Protein AF-A0A419HCV3-F1 (afdb_monomer_lite)

Structure (mmCIF, N/CA/C/O backbone):
data_AF-A0A419HCV3-F1
#
_entry.id   AF-A0A419HCV3-F1
#
loop_
_atom_site.group_PDB
_atom_site.id
_atom_site.type_symbol
_atom_site.label_atom_id
_atom_site.label_alt_id
_atom_site.label_comp_id
_atom_site.label_asym_id
_atom_site.label_entity_id
_atom_site.label_seq_id
_atom_site.pdbx_PDB_ins_code
_atom_site.Cartn_x
_atom_site.Cartn_y
_atom_site.Cartn_z
_atom_site.occupancy
_atom_site.B_iso_or_equiv
_atom_site.auth_seq_id
_atom_site.auth_comp_id
_atom_site.auth_asym_id
_atom_site.auth_atom_id
_atom_site.pdbx_PDB_model_num
ATOM 1 N N . MET A 1 1 ? 19.510 57.823 71.653 1.00 35.81 1 MET A N 1
ATOM 2 C CA . MET A 1 1 ? 20.893 57.474 72.042 1.00 35.81 1 MET A CA 1
ATOM 3 C C . MET A 1 1 ? 21.197 56.069 71.536 1.00 35.81 1 MET A C 1
ATOM 5 O O . MET A 1 1 ? 20.431 55.175 71.851 1.00 35.81 1 MET A O 1
ATOM 9 N N . ARG A 1 2 ? 22.316 55.921 70.810 1.00 38.97 2 ARG A N 1
ATOM 10 C CA . ARG A 1 2 ? 23.058 54.688 70.462 1.00 38.97 2 ARG A CA 1
ATOM 11 C C . ARG A 1 2 ? 22.471 53.710 69.425 1.00 38.97 2 ARG A C 1
ATOM 13 O O . ARG A 1 2 ? 21.286 53.424 69.374 1.00 38.97 2 ARG A O 1
ATOM 20 N N . ALA A 1 3 ? 23.400 53.276 68.576 1.00 40.25 3 ALA A N 1
ATOM 21 C CA . ALA A 1 3 ? 23.271 52.535 67.331 1.00 40.25 3 ALA A CA 1
ATOM 22 C C . ALA A 1 3 ? 23.136 51.022 67.537 1.00 40.25 3 ALA A C 1
ATOM 24 O O . ALA A 1 3 ? 23.468 50.534 68.610 1.00 40.25 3 ALA A O 1
ATOM 25 N N . MET A 1 4 ? 22.817 50.288 66.464 1.00 41.31 4 MET A N 1
ATOM 26 C CA . MET A 1 4 ? 23.584 49.094 66.080 1.00 41.31 4 MET A CA 1
ATOM 27 C C . MET A 1 4 ? 23.279 48.692 64.633 1.00 41.31 4 MET A C 1
ATOM 29 O O . MET A 1 4 ? 22.152 48.373 64.264 1.00 41.31 4 MET A O 1
ATOM 33 N N . ALA A 1 5 ? 24.326 48.751 63.813 1.00 50.59 5 ALA A N 1
ATOM 34 C CA . ALA A 1 5 ? 24.357 48.325 62.428 1.00 50.59 5 ALA A CA 1
ATOM 35 C C . ALA A 1 5 ? 24.446 46.795 62.353 1.00 50.59 5 ALA A C 1
ATOM 37 O O . ALA A 1 5 ? 25.389 46.207 62.880 1.00 50.59 5 ALA A O 1
ATOM 38 N N . PHE A 1 6 ? 23.514 46.154 61.649 1.00 46.09 6 PHE A N 1
ATOM 39 C CA . PHE A 1 6 ? 23.658 44.757 61.247 1.00 46.09 6 PHE A CA 1
ATOM 40 C C . PHE A 1 6 ? 24.166 44.698 59.807 1.00 46.09 6 PHE A C 1
ATOM 42 O O . PHE A 1 6 ? 23.408 44.764 58.842 1.00 46.09 6 PHE A O 1
ATOM 49 N N . ARG A 1 7 ? 25.492 44.571 59.682 1.00 58.09 7 ARG A N 1
ATOM 50 C CA . ARG A 1 7 ? 26.164 44.074 58.477 1.00 58.09 7 ARG A CA 1
ATOM 51 C C . ARG A 1 7 ? 25.646 42.661 58.200 1.00 58.09 7 ARG A C 1
ATOM 53 O O . ARG A 1 7 ? 25.888 41.760 58.999 1.00 58.09 7 ARG A O 1
ATOM 60 N N . ARG A 1 8 ? 24.957 42.455 57.077 1.00 56.09 8 ARG A N 1
ATOM 61 C CA . ARG A 1 8 ? 24.639 41.116 56.566 1.00 56.09 8 ARG A CA 1
ATOM 62 C C . ARG A 1 8 ? 25.486 40.828 55.333 1.00 56.09 8 ARG A C 1
ATOM 64 O O . ARG A 1 8 ? 25.544 41.618 54.398 1.00 56.09 8 ARG A O 1
ATOM 71 N N . CYS A 1 9 ? 26.196 39.712 55.433 1.00 41.19 9 C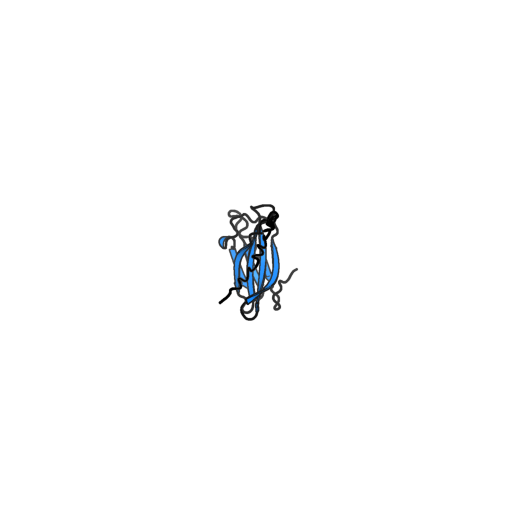YS A N 1
ATOM 72 C CA . CYS A 1 9 ? 27.140 39.159 54.479 1.00 41.19 9 CYS A CA 1
ATOM 73 C C . CYS A 1 9 ? 26.416 38.811 53.170 1.00 41.19 9 CYS A C 1
ATOM 75 O O . CYS A 1 9 ? 25.467 38.029 53.187 1.00 41.19 9 CYS A O 1
ATOM 77 N N . VAL A 1 10 ? 26.845 39.393 52.051 1.00 56.34 10 VAL A N 1
ATOM 78 C CA . VAL A 1 10 ? 26.394 38.992 50.713 1.00 56.34 10 VAL A CA 1
ATOM 79 C C . VAL A 1 10 ? 27.264 37.811 50.290 1.00 56.34 10 VAL A C 1
ATOM 81 O O . VAL A 1 10 ? 28.442 37.987 49.992 1.00 56.34 10 VAL A O 1
ATOM 84 N N . ILE A 1 11 ? 26.704 36.601 50.307 1.00 53.75 11 ILE A N 1
ATOM 85 C CA . ILE A 1 11 ? 27.351 35.412 49.741 1.00 53.75 11 ILE A CA 1
ATOM 86 C C . ILE A 1 11 ? 27.020 35.398 48.247 1.00 53.75 11 ILE A C 1
ATOM 88 O O . ILE A 1 11 ? 25.882 35.149 47.858 1.00 53.75 11 ILE A O 1
ATOM 92 N N . VAL A 1 12 ? 28.012 35.707 47.412 1.00 54.03 12 VAL A N 1
ATOM 93 C CA . VAL A 1 12 ? 27.919 35.584 45.952 1.00 54.03 12 VAL A CA 1
ATOM 94 C C . VAL A 1 12 ? 28.131 34.113 45.593 1.00 54.03 12 VAL A C 1
ATOM 96 O O . VAL A 1 12 ? 29.244 33.601 45.679 1.00 54.03 12 VAL A O 1
ATOM 99 N N . VAL A 1 13 ? 27.054 33.416 45.229 1.00 59.72 13 VAL A N 1
ATOM 100 C CA . VAL A 1 13 ? 27.107 32.040 44.713 1.00 59.72 13 VAL A CA 1
ATOM 101 C C . VAL A 1 13 ? 27.409 32.110 43.214 1.00 59.72 13 VAL A C 1
ATOM 103 O O . VAL A 1 13 ? 26.520 32.355 42.401 1.00 59.72 13 VAL A O 1
ATOM 106 N N . SER A 1 14 ? 28.678 31.931 42.840 1.00 49.25 14 SER A N 1
ATOM 107 C CA . SER A 1 14 ? 29.089 31.788 41.438 1.00 49.25 14 SER A CA 1
ATOM 108 C C . SER A 1 14 ? 28.533 30.485 40.870 1.00 49.25 14 SER A C 1
ATOM 110 O O . SER A 1 14 ? 29.013 29.398 41.183 1.00 49.25 14 SER A O 1
ATOM 112 N N . SER A 1 15 ? 27.504 30.601 40.036 1.00 59.25 15 SER A N 1
ATOM 113 C CA . SER A 1 15 ? 26.933 29.476 39.300 1.00 59.25 15 SER A CA 1
ATOM 114 C C . SER A 1 15 ? 27.834 29.171 38.104 1.00 59.25 15 SER A C 1
ATOM 116 O O . SER A 1 15 ? 27.868 29.930 37.137 1.00 59.25 15 SER A O 1
ATOM 118 N N . VAL A 1 16 ? 28.599 28.083 38.180 1.00 60.91 16 VAL A N 1
ATOM 119 C CA . VAL A 1 16 ? 29.332 27.547 37.029 1.00 60.91 16 VAL A CA 1
ATOM 120 C C . VAL A 1 16 ? 28.300 26.949 36.073 1.00 60.91 16 VAL A C 1
ATOM 122 O O . VAL A 1 16 ? 27.716 25.904 36.353 1.00 60.91 16 VAL A O 1
ATOM 125 N N . LEU A 1 17 ? 28.041 27.635 34.961 1.00 55.94 17 LEU A N 1
ATOM 126 C CA . LEU A 1 17 ? 27.243 27.114 33.853 1.00 55.94 17 LEU A CA 1
ATOM 127 C C . LEU A 1 17 ? 28.058 26.021 33.149 1.00 55.94 17 LEU A C 1
ATOM 129 O O . LEU A 1 17 ? 28.955 26.310 32.360 1.00 55.94 17 LEU A O 1
ATOM 133 N N . LEU A 1 18 ? 27.770 24.758 33.465 1.00 49.84 18 LEU A N 1
ATOM 134 C CA . LEU A 1 18 ? 28.266 23.617 32.702 1.00 49.84 18 LEU A CA 1
ATOM 135 C C . LEU A 1 18 ? 27.455 23.528 31.400 1.00 49.84 18 LEU A C 1
ATOM 137 O O . LEU A 1 18 ? 26.334 23.023 31.382 1.00 49.84 18 LEU A O 1
ATOM 141 N N . SER A 1 19 ? 28.008 24.049 30.308 1.00 54.75 19 SER A N 1
ATOM 142 C CA . SER A 1 19 ? 27.445 23.876 28.969 1.00 54.75 19 SER A CA 1
ATOM 143 C C . SER A 1 19 ? 27.600 22.414 28.538 1.00 54.75 19 SER A C 1
ATOM 145 O O . SER A 1 19 ? 28.669 22.013 28.079 1.00 54.75 19 SER A O 1
ATOM 147 N N . LEU A 1 20 ? 26.550 21.599 28.681 1.00 61.09 20 LEU A N 1
ATOM 148 C CA . LEU A 1 20 ? 26.478 20.308 27.994 1.00 61.09 20 LEU A CA 1
ATOM 149 C C . LEU A 1 20 ? 26.271 20.577 26.500 1.00 61.09 20 LEU A C 1
ATOM 151 O O . LEU A 1 20 ? 25.165 20.880 26.056 1.00 61.09 20 LEU A O 1
ATOM 155 N N . ALA A 1 21 ? 27.343 20.467 25.719 1.00 58.72 21 ALA A N 1
ATOM 156 C CA . ALA A 1 21 ? 27.239 20.355 24.274 1.00 58.72 21 ALA A CA 1
ATOM 157 C C . ALA A 1 21 ? 26.594 19.000 23.949 1.00 58.72 21 ALA A C 1
ATOM 159 O O . ALA A 1 21 ? 27.229 17.952 24.059 1.00 58.72 21 ALA A O 1
ATOM 160 N N . ALA A 1 22 ? 25.311 19.018 23.588 1.00 60.06 22 ALA A N 1
ATOM 161 C CA . ALA A 1 22 ? 24.653 17.866 22.996 1.00 60.06 22 ALA A CA 1
ATOM 162 C C . ALA A 1 22 ? 25.324 17.582 21.645 1.00 60.06 22 ALA A C 1
ATOM 164 O O . ALA A 1 22 ? 25.137 18.311 20.673 1.00 60.06 22 ALA A O 1
ATOM 165 N N . ILE A 1 23 ? 26.144 16.536 21.602 1.00 60.66 23 ILE A N 1
ATOM 166 C CA . ILE A 1 23 ? 26.638 15.937 20.363 1.00 60.66 23 ILE A CA 1
ATOM 167 C C . ILE A 1 23 ? 25.427 15.324 19.659 1.00 60.66 23 ILE A C 1
ATOM 169 O O . ILE A 1 23 ? 25.023 14.201 19.952 1.00 60.66 23 ILE A O 1
ATOM 173 N N . ALA A 1 24 ? 24.805 16.097 18.769 1.00 59.41 24 ALA A N 1
ATOM 174 C CA . ALA A 1 24 ? 23.853 15.570 17.808 1.00 59.41 24 ALA A CA 1
ATOM 175 C C . ALA A 1 24 ? 24.624 14.605 16.899 1.00 59.41 24 ALA A C 1
ATOM 177 O O . ALA A 1 24 ? 25.422 15.026 16.061 1.00 59.41 24 ALA A O 1
ATOM 178 N N . GLY A 1 25 ? 24.447 13.301 17.125 1.00 53.22 25 GLY A N 1
ATOM 179 C CA . GLY A 1 25 ? 24.896 12.283 16.182 1.00 53.22 25 GLY A CA 1
ATOM 180 C C . GLY A 1 25 ? 24.253 12.518 14.810 1.00 53.22 25 GLY A C 1
ATOM 181 O O . GLY A 1 25 ? 23.222 13.194 14.736 1.00 53.22 25 GLY A O 1
ATOM 182 N N . PRO A 1 26 ? 24.842 11.996 13.720 1.00 54.34 26 PRO A N 1
ATOM 183 C CA . PRO A 1 26 ? 24.254 12.124 12.394 1.00 54.34 26 PRO A CA 1
ATOM 184 C C . PRO A 1 26 ? 22.813 11.613 12.444 1.00 54.34 26 PRO A C 1
ATOM 186 O O . PRO A 1 26 ? 22.569 10.447 12.757 1.00 54.34 26 PRO A O 1
ATOM 189 N N . ALA A 1 27 ? 21.859 12.510 12.196 1.00 57.09 27 ALA A N 1
ATOM 190 C CA . ALA A 1 27 ? 20.467 12.133 12.047 1.00 57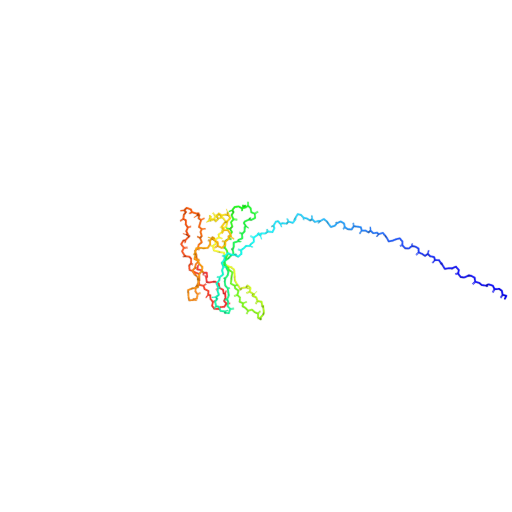.09 27 ALA A CA 1
ATOM 191 C C . ALA A 1 27 ? 20.397 11.177 10.854 1.00 57.09 27 ALA A C 1
ATOM 193 O O . ALA A 1 27 ? 20.766 11.553 9.740 1.00 57.09 27 ALA A O 1
ATOM 194 N N . ALA A 1 28 ? 19.984 9.933 11.094 1.00 56.34 28 ALA A N 1
ATOM 195 C CA . ALA A 1 28 ? 19.637 9.031 10.009 1.00 56.34 28 ALA A CA 1
ATOM 196 C C . ALA A 1 28 ? 18.618 9.755 9.118 1.00 56.34 28 ALA A C 1
ATOM 198 O O . ALA A 1 28 ? 17.640 10.305 9.633 1.00 56.34 28 ALA A O 1
ATOM 199 N N . ALA A 1 29 ? 18.881 9.820 7.811 1.00 60.53 29 ALA A N 1
ATOM 200 C CA . ALA A 1 29 ? 17.948 10.416 6.865 1.00 60.53 29 ALA A CA 1
ATOM 201 C C . ALA A 1 29 ? 16.582 9.737 7.044 1.00 60.53 29 ALA A C 1
ATOM 203 O O . ALA A 1 29 ? 16.486 8.509 7.022 1.00 60.53 29 ALA A O 1
ATOM 204 N N . ALA A 1 30 ? 15.542 10.529 7.308 1.00 62.97 30 ALA A N 1
ATOM 205 C CA . ALA A 1 30 ? 14.203 9.994 7.493 1.00 62.97 30 ALA A CA 1
ATOM 206 C C . ALA A 1 30 ? 13.715 9.405 6.163 1.00 62.97 30 ALA A C 1
ATOM 208 O O . ALA A 1 30 ? 13.780 10.077 5.135 1.00 62.97 30 ALA A O 1
ATOM 209 N N . VAL A 1 31 ? 13.220 8.166 6.189 1.00 74.88 31 VAL A N 1
ATOM 210 C CA . VAL A 1 31 ? 12.553 7.554 5.033 1.00 74.88 31 VAL A CA 1
ATOM 211 C C . VAL A 1 31 ? 11.345 8.410 4.672 1.00 74.88 31 VAL A C 1
ATOM 213 O O . VAL A 1 31 ? 10.435 8.575 5.488 1.00 74.88 31 VAL A O 1
ATOM 216 N N . GLN A 1 32 ? 11.332 8.964 3.461 1.00 83.25 32 GLN A N 1
ATOM 217 C CA . GLN A 1 32 ? 10.183 9.711 2.972 1.00 83.25 32 GLN A CA 1
ATOM 218 C C . GLN A 1 32 ? 9.076 8.730 2.573 1.00 83.25 32 GLN A C 1
ATOM 220 O O . GLN A 1 32 ? 9.259 7.912 1.673 1.00 83.25 32 GLN A O 1
ATOM 225 N N . VAL A 1 33 ? 7.924 8.823 3.241 1.00 87.94 33 VAL A N 1
ATOM 226 C CA . VAL A 1 33 ? 6.724 8.033 2.936 1.00 87.94 33 VAL A CA 1
ATOM 227 C C . VAL A 1 33 ? 5.625 8.965 2.447 1.00 87.94 33 VAL A C 1
ATOM 229 O O . VAL A 1 33 ? 5.355 9.993 3.068 1.00 87.94 33 VAL A O 1
ATOM 232 N N . GLN A 1 34 ? 4.986 8.604 1.338 1.00 88.94 34 GLN A N 1
ATOM 233 C CA . GLN A 1 34 ? 3.898 9.365 0.743 1.00 88.94 34 GLN A CA 1
ATOM 234 C C . GLN A 1 34 ? 2.701 8.461 0.446 1.00 88.94 34 GLN A C 1
ATOM 236 O O . GLN A 1 34 ? 2.829 7.442 -0.228 1.00 88.94 34 GLN A O 1
ATOM 241 N N . GLN A 1 35 ? 1.518 8.872 0.904 1.00 92.81 35 GLN A N 1
ATOM 242 C C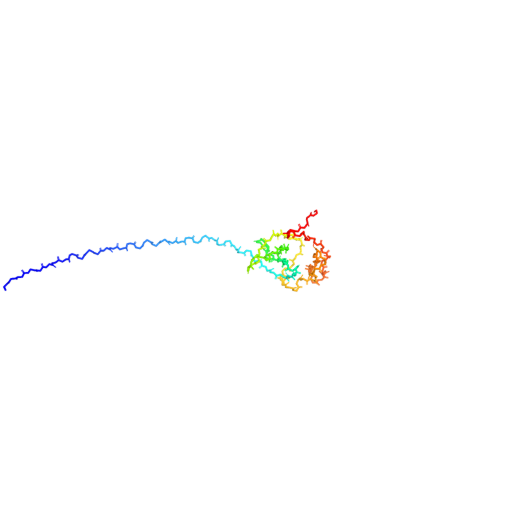A . GLN A 1 35 ? 0.255 8.264 0.493 1.00 92.81 35 GLN A CA 1
ATOM 243 C C . GLN A 1 35 ? -0.063 8.663 -0.955 1.00 92.81 35 GLN A C 1
ATOM 245 O O . GLN A 1 35 ? -0.080 9.851 -1.289 1.00 92.81 35 GLN A O 1
ATOM 250 N N . ILE A 1 36 ? -0.340 7.673 -1.804 1.00 92.06 36 ILE A N 1
ATOM 251 C CA . ILE A 1 36 ? -0.615 7.865 -3.237 1.00 92.06 36 ILE A CA 1
ATOM 252 C C . ILE A 1 36 ? -2.032 7.464 -3.644 1.00 92.06 36 ILE A C 1
ATOM 254 O O . ILE A 1 36 ? -2.523 7.919 -4.675 1.00 92.06 36 ILE A O 1
ATOM 258 N N . ALA A 1 37 ? -2.706 6.645 -2.839 1.00 94.06 37 ALA A N 1
ATOM 259 C CA . ALA A 1 37 ? -4.099 6.278 -3.054 1.00 94.06 37 ALA A CA 1
ATOM 260 C C . ALA A 1 37 ? -4.780 5.911 -1.734 1.00 94.06 37 ALA A C 1
ATOM 262 O O . ALA A 1 37 ? -4.117 5.589 -0.746 1.00 94.06 37 ALA A O 1
ATOM 263 N N . GLU A 1 38 ? -6.108 5.961 -1.725 1.00 96.31 38 GLU A N 1
ATOM 264 C CA . GLU A 1 38 ? -6.933 5.604 -0.577 1.00 96.31 38 GLU A CA 1
ATOM 265 C C . GLU A 1 38 ? -8.271 5.030 -1.037 1.00 96.31 38 GLU A C 1
ATOM 267 O O . GLU A 1 38 ? -8.798 5.419 -2.080 1.00 96.31 38 GLU A O 1
ATOM 272 N N . VAL A 1 39 ? -8.811 4.099 -0.254 1.00 96.38 39 VAL A N 1
ATOM 273 C CA . VAL A 1 39 ? -10.138 3.530 -0.458 1.00 96.38 39 VAL A CA 1
ATOM 274 C C . VAL A 1 39 ? -10.817 3.243 0.881 1.00 96.38 39 VAL A C 1
ATOM 276 O O . VAL A 1 39 ? -10.212 2.700 1.811 1.00 96.38 39 VAL A O 1
ATOM 279 N N . ASP A 1 40 ? -12.100 3.581 0.973 1.00 94.38 40 ASP A N 1
ATOM 280 C CA . ASP A 1 40 ? -12.923 3.331 2.153 1.00 94.38 40 ASP A CA 1
ATOM 281 C C . ASP A 1 40 ? -13.635 1.974 2.086 1.00 94.38 40 ASP A C 1
ATOM 283 O O . ASP A 1 40 ? -14.313 1.625 1.115 1.00 94.38 40 ASP A O 1
ATOM 287 N N . PHE A 1 41 ? -13.554 1.224 3.185 1.00 91.56 41 PHE A N 1
ATOM 288 C CA . PHE A 1 41 ? -14.303 -0.014 3.409 1.00 91.56 41 PHE A CA 1
ATOM 289 C C . PHE A 1 41 ? -15.480 0.167 4.381 1.00 91.56 41 PHE A C 1
ATOM 291 O O . PHE A 1 41 ? -16.224 -0.785 4.619 1.00 91.56 41 PHE A O 1
ATOM 298 N N . GLY A 1 42 ? -15.702 1.384 4.891 1.00 89.00 42 GLY A N 1
ATOM 299 C CA . GLY A 1 42 ? -16.726 1.717 5.884 1.00 89.00 42 GLY A CA 1
ATOM 300 C C . GLY A 1 42 ? -16.105 1.876 7.276 1.00 89.00 42 GLY A C 1
ATOM 301 O O . GLY A 1 42 ? -15.665 2.975 7.608 1.00 89.00 42 GLY A O 1
ATOM 302 N N . PRO A 1 43 ? -16.044 0.815 8.109 1.00 89.19 43 PRO A N 1
ATOM 303 C CA . PRO A 1 43 ? -15.351 0.865 9.401 1.00 89.19 43 PRO A CA 1
ATOM 304 C C . PRO A 1 43 ? -13.819 0.804 9.273 1.00 89.19 43 PRO A C 1
ATOM 306 O O . PRO A 1 43 ? -13.106 1.085 10.241 1.00 89.19 43 PRO A O 1
ATOM 309 N N . SER A 1 44 ? -13.334 0.438 8.087 1.00 92.94 44 SER A N 1
ATOM 310 C CA . SER A 1 44 ? -11.921 0.328 7.751 1.00 92.94 44 SER A CA 1
ATOM 311 C C . SER A 1 44 ? -11.596 1.195 6.543 1.00 92.94 44 SER A C 1
ATOM 313 O O . SER A 1 44 ? -12.478 1.527 5.749 1.00 92.94 44 SER A O 1
ATOM 315 N N . LYS A 1 45 ? -10.323 1.531 6.397 1.00 95.31 45 LYS A N 1
ATOM 316 C CA . LYS A 1 45 ? -9.771 2.319 5.300 1.00 95.31 45 LYS A CA 1
ATOM 317 C C . LYS A 1 45 ? -8.462 1.693 4.866 1.00 95.31 45 LYS A C 1
ATOM 319 O O . LYS A 1 45 ? -7.750 1.164 5.713 1.00 95.31 45 LYS A O 1
ATOM 324 N N . ILE A 1 46 ? -8.144 1.738 3.581 1.00 96.94 46 ILE A N 1
ATOM 325 C CA . ILE A 1 46 ? -6.873 1.218 3.081 1.00 96.94 46 ILE A CA 1
ATOM 326 C C . ILE A 1 46 ? -6.178 2.285 2.256 1.00 96.94 46 ILE A C 1
ATOM 328 O O . ILE A 1 46 ? -6.802 2.912 1.402 1.00 96.94 46 ILE A O 1
ATOM 332 N N . THR A 1 47 ? -4.892 2.486 2.515 1.00 96.81 47 THR A N 1
ATOM 333 C CA . THR A 1 47 ? -4.038 3.401 1.759 1.00 96.81 47 THR A CA 1
ATOM 334 C C . THR A 1 47 ? -3.004 2.618 0.962 1.00 96.81 47 THR A C 1
ATOM 336 O O . THR A 1 47 ? -2.598 1.520 1.349 1.00 96.81 47 THR A O 1
ATOM 339 N N . ALA A 1 48 ? -2.584 3.190 -0.164 1.00 94.25 48 ALA A N 1
ATOM 340 C CA . ALA A 1 48 ? -1.346 2.816 -0.830 1.00 94.25 48 ALA A CA 1
ATOM 341 C C . ALA A 1 48 ? -0.280 3.865 -0.504 1.00 94.25 48 ALA A C 1
ATOM 343 O O . ALA A 1 48 ? -0.515 5.065 -0.680 1.00 94.25 48 ALA A O 1
ATOM 344 N N . GLU A 1 49 ? 0.883 3.413 -0.047 1.00 92.25 49 GLU A N 1
ATOM 345 C CA . GLU A 1 49 ? 1.994 4.260 0.380 1.00 92.25 49 GLU A CA 1
ATOM 346 C C . GLU A 1 49 ? 3.269 3.900 -0.372 1.00 92.25 49 GLU A C 1
ATOM 348 O O . GLU A 1 49 ? 3.690 2.742 -0.387 1.00 92.25 49 GLU A O 1
ATOM 353 N N . ALA A 1 50 ? 3.912 4.905 -0.956 1.00 88.69 50 ALA A N 1
ATOM 354 C CA . ALA A 1 50 ? 5.240 4.775 -1.527 1.00 88.69 50 ALA A CA 1
ATOM 355 C C . ALA A 1 50 ? 6.278 5.262 -0.509 1.00 88.69 50 ALA A C 1
ATOM 357 O O . ALA A 1 50 ? 6.193 6.394 -0.030 1.00 88.69 50 ALA A O 1
ATOM 358 N N . ALA A 1 51 ? 7.249 4.415 -0.177 1.00 87.19 51 ALA A N 1
ATOM 359 C CA . ALA A 1 51 ? 8.361 4.752 0.707 1.00 87.19 51 ALA A CA 1
ATOM 360 C C . ALA A 1 51 ? 9.668 4.768 -0.087 1.00 87.19 51 ALA A C 1
ATOM 362 O O . ALA A 1 51 ? 10.023 3.754 -0.689 1.00 87.19 51 ALA A O 1
ATOM 363 N N . GLN A 1 52 ? 10.376 5.895 -0.083 1.00 84.38 52 GLN A N 1
ATOM 364 C CA . GLN A 1 52 ? 11.657 6.036 -0.775 1.00 84.38 52 GLN A CA 1
ATOM 365 C C . GLN A 1 52 ? 12.715 5.101 -0.168 1.00 84.38 52 GLN A C 1
ATOM 367 O O . GLN A 1 52 ? 12.785 4.954 1.054 1.00 84.38 52 GLN A O 1
ATOM 372 N N . SER A 1 53 ? 13.545 4.481 -1.010 1.00 80.31 53 SER A N 1
ATOM 373 C CA . SER A 1 53 ? 14.679 3.684 -0.532 1.00 80.31 53 SER A CA 1
ATOM 374 C C . SER A 1 53 ? 15.704 4.567 0.182 1.00 80.31 53 SER A C 1
ATOM 376 O O . SER A 1 53 ? 15.963 5.706 -0.203 1.00 80.31 53 SER A O 1
ATOM 378 N N . THR A 1 54 ? 16.333 4.022 1.224 1.00 82.75 54 THR A N 1
ATOM 379 C CA . THR A 1 54 ? 17.437 4.688 1.933 1.00 82.75 54 THR A CA 1
ATOM 380 C C . THR A 1 54 ? 18.782 4.564 1.218 1.00 82.75 54 THR A C 1
ATOM 382 O O . THR A 1 54 ? 19.748 5.190 1.651 1.00 82.75 54 THR A O 1
ATOM 385 N N . TYR A 1 55 ? 18.872 3.724 0.182 1.00 81.44 55 TYR A N 1
ATOM 386 C CA . TYR A 1 55 ? 20.129 3.389 -0.499 1.00 81.44 55 TYR A CA 1
ATOM 387 C C . TYR A 1 55 ? 20.137 3.767 -1.988 1.00 81.44 55 TYR A C 1
ATOM 389 O O . TYR A 1 55 ? 21.218 3.910 -2.554 1.00 81.44 55 TYR A O 1
ATOM 397 N N . ASP A 1 56 ? 18.963 3.949 -2.602 1.00 79.12 56 ASP A N 1
ATOM 398 C CA . ASP A 1 56 ? 18.782 4.400 -3.987 1.00 79.12 56 ASP A CA 1
ATOM 399 C C . ASP A 1 56 ? 17.661 5.450 -4.041 1.00 79.12 56 ASP A C 1
ATOM 401 O O . ASP A 1 56 ? 16.484 5.138 -3.876 1.00 79.12 56 ASP A O 1
ATOM 405 N N . ASP A 1 57 ? 18.013 6.713 -4.271 1.00 76.81 57 ASP A N 1
ATOM 406 C CA . ASP A 1 57 ? 17.056 7.824 -4.255 1.00 76.81 57 ASP A CA 1
ATOM 407 C C . ASP A 1 57 ? 16.033 7.775 -5.402 1.00 76.81 57 ASP A C 1
ATOM 409 O O . ASP A 1 57 ? 15.020 8.480 -5.347 1.00 76.81 57 ASP A O 1
ATOM 413 N N . THR A 1 58 ? 16.259 6.913 -6.398 1.00 75.69 58 THR A N 1
ATOM 414 C CA . THR A 1 58 ? 15.355 6.678 -7.527 1.00 75.69 58 THR A CA 1
ATOM 415 C C . THR A 1 58 ? 14.392 5.510 -7.315 1.00 75.69 58 THR A C 1
ATOM 417 O O . THR A 1 58 ? 13.453 5.354 -8.101 1.00 75.69 58 THR A O 1
ATOM 420 N N . ALA A 1 59 ? 14.578 4.729 -6.246 1.00 78.56 59 ALA A N 1
ATOM 421 C CA . ALA A 1 59 ? 13.771 3.560 -5.924 1.00 78.56 59 ALA A CA 1
ATOM 422 C C . ALA A 1 59 ? 12.777 3.823 -4.782 1.00 78.56 59 ALA A C 1
ATOM 424 O O . ALA A 1 59 ? 13.022 4.602 -3.858 1.00 78.56 59 ALA A O 1
ATOM 425 N N . ALA A 1 60 ? 11.652 3.104 -4.806 1.00 82.62 60 ALA A N 1
ATOM 426 C CA . ALA A 1 60 ? 10.682 3.093 -3.718 1.00 82.62 60 ALA A CA 1
ATOM 427 C C . ALA A 1 60 ? 10.092 1.695 -3.491 1.00 82.62 60 ALA A C 1
ATOM 429 O O . ALA A 1 60 ? 9.946 0.900 -4.418 1.00 82.62 60 ALA A O 1
ATOM 430 N N . SER A 1 61 ? 9.715 1.419 -2.245 1.00 86.62 61 SER A N 1
ATOM 431 C CA . SER A 1 61 ? 8.828 0.313 -1.882 1.00 86.62 61 SER A CA 1
ATOM 432 C C . SER A 1 61 ? 7.375 0.768 -1.932 1.00 86.62 61 SER A C 1
ATOM 434 O O . SER A 1 61 ? 7.067 1.889 -1.527 1.00 86.62 61 SER A O 1
ATOM 436 N N . LEU A 1 62 ? 6.475 -0.133 -2.322 1.00 88.44 62 LEU A N 1
ATOM 437 C CA . LEU A 1 62 ? 5.037 0.109 -2.266 1.00 88.44 62 LEU A CA 1
ATOM 438 C C . LEU A 1 62 ? 4.392 -0.740 -1.171 1.00 88.44 62 LEU A C 1
ATOM 440 O O . LEU A 1 62 ? 4.563 -1.963 -1.134 1.00 88.44 62 LEU A O 1
ATOM 444 N N . TYR A 1 63 ? 3.612 -0.088 -0.317 1.00 92.25 63 TYR A N 1
ATOM 445 C CA . TYR A 1 63 ? 2.869 -0.716 0.764 1.00 92.25 63 TYR A CA 1
ATOM 446 C C . TYR A 1 63 ? 1.371 -0.491 0.607 1.00 92.25 63 TYR A C 1
ATOM 448 O O . TYR A 1 63 ? 0.936 0.579 0.189 1.00 92.25 63 TYR A O 1
ATOM 456 N N . LEU A 1 64 ? 0.588 -1.489 1.006 1.00 95.06 64 LEU A N 1
ATOM 457 C CA . LEU A 1 64 ? -0.794 -1.298 1.420 1.00 95.06 64 LEU A CA 1
ATOM 458 C C . LEU A 1 64 ? -0.848 -1.250 2.935 1.00 95.06 64 LEU A C 1
ATOM 460 O O . LEU A 1 64 ? -0.210 -2.068 3.603 1.00 95.06 64 LEU A O 1
ATOM 464 N N . VAL A 1 65 ? -1.637 -0.324 3.464 1.00 97.31 65 VAL A N 1
ATOM 465 C CA . VAL A 1 65 ? -1.825 -0.176 4.904 1.00 97.31 65 VAL A CA 1
ATOM 466 C C . VAL A 1 65 ? -3.307 -0.149 5.205 1.00 97.31 65 VAL A C 1
ATOM 468 O O . VAL A 1 65 ? -4.038 0.692 4.679 1.00 97.31 65 VAL A O 1
ATOM 471 N N . SER A 1 66 ? -3.764 -1.091 6.022 1.00 97.69 66 SER A N 1
ATOM 472 C CA . SER A 1 66 ? -5.141 -1.123 6.486 1.00 97.69 66 SER A CA 1
ATOM 473 C C . SER A 1 66 ? -5.256 -0.386 7.811 1.00 97.69 66 SER A C 1
ATOM 475 O O . SER A 1 66 ? -4.428 -0.513 8.712 1.00 97.69 66 SER A O 1
ATOM 477 N N . TYR A 1 67 ? -6.327 0.380 7.937 1.00 97.06 67 TYR A N 1
ATOM 478 C CA . TYR A 1 67 ? -6.679 1.108 9.138 1.00 97.06 67 TYR A CA 1
ATOM 479 C C . TYR A 1 67 ? -8.082 0.735 9.568 1.00 97.06 67 TYR A C 1
ATOM 481 O O . TYR A 1 67 ? -8.974 0.550 8.737 1.00 97.06 67 TYR A O 1
ATOM 489 N N 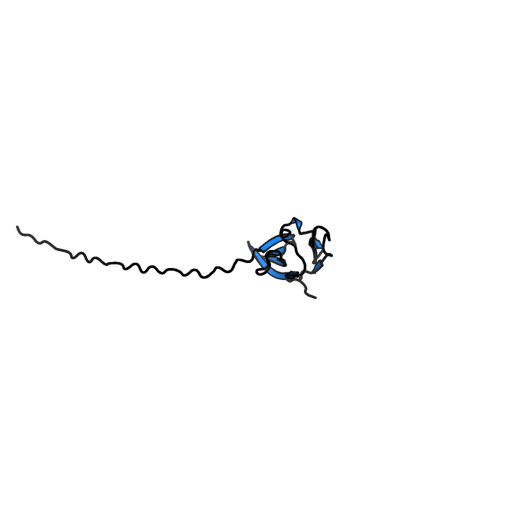. ARG A 1 68 ? -8.305 0.725 10.877 1.00 95.19 68 ARG A N 1
ATOM 490 C CA . ARG A 1 68 ? -9.633 0.635 11.475 1.00 95.19 68 ARG A CA 1
ATOM 491 C C . ARG A 1 68 ? -9.909 1.886 12.284 1.00 95.19 68 ARG A C 1
ATOM 493 O O . ARG A 1 68 ? -9.015 2.445 12.917 1.00 95.19 68 ARG A O 1
ATOM 500 N N . LYS A 1 69 ? -11.152 2.355 12.248 1.00 91.50 69 LYS A N 1
ATOM 501 C CA . L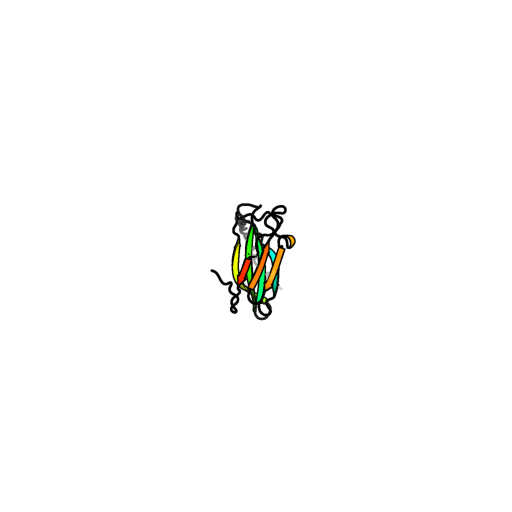YS A 1 69 ? -11.547 3.523 13.030 1.00 91.50 69 LYS A CA 1
ATOM 502 C C . LYS A 1 69 ? -11.693 3.125 14.499 1.00 91.50 69 LYS A C 1
ATOM 504 O O . LYS A 1 69 ? -12.597 2.362 14.837 1.00 91.50 69 LYS A O 1
ATOM 509 N N . ALA A 1 70 ? -10.841 3.664 15.365 1.00 90.69 70 ALA A N 1
ATOM 510 C CA . ALA A 1 70 ? -10.921 3.499 16.811 1.00 90.69 70 ALA A CA 1
ATOM 511 C C . ALA A 1 70 ? -11.284 4.841 17.451 1.00 90.69 70 ALA A C 1
ATOM 513 O O . ALA A 1 70 ? -10.509 5.794 17.418 1.00 90.69 70 ALA A O 1
ATOM 514 N N . ALA A 1 71 ? -12.491 4.928 18.016 1.00 87.00 71 ALA A N 1
ATOM 515 C CA . ALA A 1 71 ? -13.059 6.150 18.589 1.00 87.00 71 ALA A CA 1
ATOM 516 C C . ALA A 1 71 ? -12.971 7.379 17.656 1.00 87.00 71 ALA A C 1
ATOM 518 O O . ALA A 1 71 ? -13.910 7.640 16.902 1.00 87.00 71 ALA A O 1
ATOM 519 N N . GLN A 1 72 ? -11.881 8.149 17.727 1.00 88.38 72 GLN A N 1
ATOM 520 C CA . GLN A 1 72 ? -11.658 9.391 16.979 1.00 88.38 72 GLN A CA 1
ATOM 521 C C . GLN A 1 72 ? -10.398 9.371 16.098 1.00 88.38 72 GLN A C 1
ATOM 523 O O . GLN A 1 72 ? -10.140 10.356 15.410 1.00 88.38 72 GLN A O 1
ATOM 528 N N . HIS A 1 73 ? -9.636 8.275 16.069 1.00 92.31 73 HIS A N 1
ATOM 529 C CA . HIS A 1 73 ? -8.443 8.149 15.231 1.00 92.31 73 HIS A CA 1
ATOM 530 C C . HIS A 1 73 ? -8.463 6.862 14.399 1.00 92.31 73 HIS A C 1
ATOM 532 O O . HIS A 1 73 ? -9.263 5.951 14.622 1.00 92.31 73 HIS A O 1
ATOM 538 N N . TRP A 1 74 ? -7.608 6.822 13.382 1.00 94.19 74 TRP A N 1
ATOM 539 C CA . TRP A 1 74 ? -7.371 5.633 12.570 1.00 94.19 74 TRP A CA 1
ATOM 540 C C . TRP A 1 74 ? -6.199 4.858 13.167 1.00 94.19 74 TRP A C 1
ATOM 542 O O . TRP A 1 74 ? -5.131 5.431 13.364 1.00 94.19 74 TRP A O 1
ATOM 552 N N . GLU A 1 75 ? -6.400 3.577 13.459 1.00 95.94 75 GLU A N 1
ATOM 553 C CA . GLU A 1 75 ? -5.348 2.679 13.941 1.00 95.94 75 GLU A CA 1
ATOM 554 C C . GLU A 1 75 ? -4.928 1.742 12.817 1.00 95.94 75 GLU A C 1
ATOM 556 O O . GLU A 1 75 ? -5.777 1.051 12.247 1.00 95.94 75 GLU A O 1
ATOM 561 N N . GLU A 1 76 ? -3.632 1.711 12.504 1.00 96.69 76 GLU A N 1
ATOM 562 C CA . GLU A 1 76 ? -3.054 0.728 11.582 1.00 96.69 76 GLU A CA 1
ATOM 563 C C . GLU A 1 76 ? -3.329 -0.685 12.117 1.00 96.69 76 GLU A C 1
ATOM 565 O O . GLU A 1 76 ? -3.109 -0.955 13.297 1.00 96.69 76 GLU A O 1
ATOM 570 N N . GLN A 1 77 ? -3.869 -1.560 11.270 1.00 96.69 77 GLN A N 1
ATOM 571 C CA . GLN A 1 77 ? -4.146 -2.961 11.606 1.00 96.69 77 GLN A CA 1
ATOM 572 C C . GLN A 1 77 ? -3.120 -3.887 10.956 1.00 96.69 77 GLN A C 1
ATOM 574 O O . GLN A 1 77 ? -2.607 -4.799 11.601 1.00 96.69 77 GLN A O 1
ATOM 579 N N . ASP A 1 78 ? -2.813 -3.653 9.681 1.00 96.75 78 ASP A N 1
ATOM 580 C CA . ASP A 1 78 ? -1.842 -4.434 8.928 1.00 96.75 78 ASP A CA 1
ATOM 581 C C . ASP A 1 78 ? -1.130 -3.574 7.886 1.00 96.75 78 ASP A C 1
ATOM 583 O O . ASP A 1 78 ? -1.652 -2.575 7.385 1.00 96.75 78 ASP A O 1
ATOM 587 N N . ARG A 1 79 ? 0.066 -4.027 7.522 1.00 96.06 79 ARG A N 1
ATOM 588 C CA . ARG A 1 79 ? 0.910 -3.446 6.489 1.00 96.06 79 ARG A CA 1
ATOM 589 C C . ARG A 1 79 ? 1.451 -4.563 5.607 1.00 96.06 79 ARG A C 1
ATOM 591 O O . ARG A 1 79 ? 2.179 -5.454 6.056 1.00 96.06 79 ARG A O 1
ATOM 598 N N . LEU A 1 80 ? 1.117 -4.491 4.325 1.00 94.38 80 LEU A N 1
ATOM 599 C CA . LEU A 1 80 ? 1.552 -5.432 3.301 1.00 94.38 80 LEU A CA 1
ATOM 600 C C . LEU A 1 80 ? 2.489 -4.728 2.324 1.00 94.38 80 LEU A C 1
ATOM 602 O O . LEU A 1 80 ? 2.110 -3.746 1.695 1.00 94.38 80 LEU A O 1
ATOM 606 N N . ARG A 1 81 ? 3.705 -5.248 2.154 1.00 91.12 81 ARG A N 1
ATOM 607 C CA . ARG A 1 81 ? 4.599 -4.808 1.078 1.00 91.12 81 ARG A CA 1
ATOM 608 C C . ARG A 1 81 ? 4.153 -5.472 -0.225 1.00 91.12 81 ARG A C 1
ATOM 610 O O . ARG A 1 81 ? 4.258 -6.687 -0.345 1.00 91.12 81 ARG A O 1
ATOM 617 N N . LEU A 1 82 ? 3.660 -4.682 -1.177 1.00 85.69 82 LEU A N 1
ATOM 618 C CA . LEU A 1 82 ? 3.272 -5.169 -2.506 1.00 85.69 82 LEU A CA 1
ATOM 619 C C . LEU A 1 82 ? 4.467 -5.335 -3.438 1.00 85.69 82 LEU A C 1
ATOM 621 O O . LEU A 1 82 ? 4.469 -6.220 -4.287 1.00 85.69 82 LEU A O 1
ATOM 625 N N . ARG A 1 83 ? 5.455 -4.450 -3.304 1.00 79.12 83 ARG A N 1
ATOM 626 C CA . ARG A 1 83 ? 6.629 -4.397 -4.175 1.00 79.12 83 ARG A CA 1
ATOM 627 C C . ARG A 1 83 ? 7.856 -3.983 -3.374 1.00 79.12 83 ARG A C 1
ATOM 629 O O . ARG A 1 83 ? 7.747 -3.149 -2.469 1.00 79.12 83 ARG A O 1
ATOM 636 N N . SER A 1 84 ? 9.003 -4.579 -3.691 1.00 69.31 84 SER A N 1
ATOM 637 C CA . SER A 1 84 ? 10.273 -4.280 -3.037 1.00 69.31 84 SER A CA 1
ATOM 638 C C . SER A 1 84 ? 11.121 -3.283 -3.830 1.00 69.31 84 SER A C 1
ATOM 640 O O . SER A 1 84 ? 10.858 -2.995 -4.999 1.00 69.31 84 SER A O 1
ATOM 642 N N . GLU A 1 85 ? 12.133 -2.726 -3.168 1.00 65.75 85 GLU A N 1
ATOM 643 C CA . GLU A 1 85 ? 13.142 -1.884 -3.815 1.00 65.75 85 GLU A CA 1
ATOM 644 C C . GLU A 1 85 ? 13.875 -2.707 -4.884 1.00 65.75 85 GLU A C 1
ATOM 646 O O . GLU A 1 85 ? 14.372 -3.792 -4.594 1.00 65.75 85 GLU A O 1
ATOM 651 N N . GLY A 1 86 ? 13.922 -2.202 -6.121 1.00 59.31 86 GLY A N 1
ATOM 652 C CA . GLY A 1 86 ? 14.544 -2.887 -7.264 1.00 59.31 86 GLY A CA 1
ATOM 653 C C . GLY A 1 86 ? 13.560 -3.506 -8.262 1.00 59.31 86 GLY A C 1
ATOM 654 O O . GLY A 1 86 ? 13.934 -3.748 -9.408 1.00 59.31 86 GLY A O 1
ATOM 655 N N . ASP A 1 87 ? 12.284 -3.650 -7.903 1.00 59.22 87 ASP A N 1
ATOM 656 C CA . ASP A 1 87 ? 11.248 -4.183 -8.797 1.00 59.22 87 ASP A CA 1
ATOM 657 C C . ASP A 1 87 ? 10.690 -3.119 -9.773 1.00 59.22 87 ASP A C 1
ATOM 659 O O . ASP A 1 87 ? 9.555 -3.224 -10.204 1.00 59.22 87 ASP A O 1
ATOM 663 N N . TRP A 1 88 ? 11.463 -2.093 -10.153 1.00 58.03 88 TRP A N 1
ATOM 664 C CA . TRP A 1 88 ? 11.090 -0.992 -11.069 1.00 58.03 88 TRP A CA 1
ATOM 665 C C . TRP A 1 88 ? 9.877 -0.153 -10.616 1.00 58.03 88 TRP A C 1
ATOM 667 O O . TRP A 1 88 ? 8.742 -0.383 -11.024 1.00 58.03 88 TRP A O 1
ATOM 677 N N . PHE A 1 89 ? 10.138 0.881 -9.811 1.00 60.69 89 PHE A N 1
ATOM 678 C CA . PHE A 1 89 ? 9.221 1.998 -9.559 1.00 60.69 89 PHE A CA 1
ATOM 679 C C . PHE A 1 89 ? 10.028 3.295 -9.678 1.00 60.69 89 PHE A C 1
ATOM 681 O O . PHE A 1 89 ? 10.796 3.624 -8.778 1.00 60.69 89 PHE A O 1
ATOM 688 N N . TRP A 1 90 ? 9.926 3.979 -10.822 1.00 58.91 90 TRP A N 1
ATOM 689 C CA . TRP A 1 90 ? 10.727 5.174 -11.106 1.00 58.91 90 TRP A CA 1
ATOM 690 C C . TRP A 1 90 ? 10.151 6.403 -10.395 1.00 58.91 90 TRP A C 1
ATOM 692 O O . TRP A 1 90 ? 9.026 6.833 -10.652 1.00 58.91 90 TRP A O 1
ATOM 702 N N . TYR A 1 91 ? 10.941 7.014 -9.519 1.00 56.16 91 TYR A N 1
ATOM 703 C CA . TYR A 1 91 ? 10.685 8.355 -8.991 1.00 56.16 91 TYR A CA 1
ATOM 704 C C . TYR A 1 91 ? 10.749 9.417 -10.126 1.00 56.16 91 TYR A C 1
ATOM 706 O O . TYR A 1 91 ? 11.615 9.291 -10.995 1.00 56.16 91 TYR A O 1
ATOM 714 N N . PRO A 1 92 ? 9.877 10.458 -10.182 1.00 53.91 92 PRO A N 1
ATOM 715 C CA . PRO A 1 92 ? 8.928 10.933 -9.175 1.00 53.91 92 PRO A CA 1
ATOM 716 C C . PRO A 1 92 ? 7.482 10.499 -9.484 1.00 53.91 92 PRO A C 1
ATOM 718 O O . PRO A 1 92 ? 6.594 11.322 -9.702 1.00 53.91 92 PRO A O 1
ATOM 721 N N . LEU A 1 93 ? 7.224 9.190 -9.506 1.00 58.91 93 LEU A N 1
ATOM 722 C CA . LEU A 1 93 ? 5.869 8.628 -9.589 1.00 58.91 93 LEU A CA 1
ATOM 723 C C . LEU A 1 93 ? 5.284 8.263 -8.216 1.00 58.91 93 LEU A C 1
ATOM 725 O O . LEU A 1 93 ? 4.217 7.666 -8.138 1.00 58.91 93 LEU A O 1
ATOM 729 N N . THR A 1 94 ? 5.902 8.715 -7.120 1.00 65.69 94 THR A N 1
ATOM 730 C CA . THR A 1 94 ? 5.351 8.654 -5.750 1.00 65.69 94 THR A CA 1
ATOM 731 C C . THR A 1 94 ? 4.186 9.627 -5.531 1.00 65.69 94 THR A C 1
ATOM 733 O O . THR A 1 94 ? 3.851 9.952 -4.399 1.00 65.69 94 THR A O 1
ATOM 736 N N . SER A 1 95 ? 3.571 10.127 -6.602 1.00 72.62 95 SER A N 1
ATOM 737 C CA . SER A 1 95 ? 2.389 10.982 -6.548 1.00 72.62 95 SER A CA 1
ATOM 738 C C . SER A 1 95 ? 1.133 10.162 -6.857 1.00 72.62 95 SER A C 1
ATOM 740 O O . SER A 1 95 ? 1.237 9.072 -7.420 1.00 72.62 95 SER A O 1
ATOM 742 N N . PRO A 1 96 ? -0.072 10.689 -6.582 1.00 79.62 96 PRO A N 1
ATOM 743 C CA . PRO A 1 96 ? -1.313 10.020 -6.968 1.00 79.62 96 PRO A CA 1
ATOM 744 C C . PRO A 1 96 ? -1.413 9.659 -8.460 1.00 79.62 96 PRO A C 1
ATOM 746 O O . PRO A 1 96 ? -2.159 8.754 -8.813 1.00 79.62 96 PRO A O 1
ATOM 749 N N . GLN A 1 97 ? -0.640 10.317 -9.335 1.00 78.75 97 GLN A N 1
ATOM 750 C CA . GLN A 1 97 ? -0.579 10.002 -10.769 1.00 78.75 97 GLN A CA 1
ATOM 751 C C . GLN A 1 97 ? 0.099 8.655 -11.072 1.00 78.75 97 GLN A C 1
ATOM 753 O O . GLN A 1 97 ? -0.083 8.120 -12.161 1.00 78.75 97 GLN A O 1
ATOM 758 N N . GLY A 1 98 ? 0.867 8.101 -10.128 1.00 82.06 98 GLY A N 1
ATOM 759 C CA . GLY A 1 98 ? 1.436 6.754 -10.225 1.00 82.06 98 GLY A CA 1
ATOM 760 C C . GLY A 1 98 ? 0.413 5.640 -9.980 1.00 82.06 98 GLY A C 1
ATOM 761 O O . GLY A 1 98 ? 0.735 4.467 -10.153 1.00 82.06 98 GLY A O 1
ATOM 762 N N . THR A 1 99 ? -0.818 5.982 -9.596 1.00 88.75 99 THR A N 1
ATOM 763 C CA . THR A 1 99 ? -1.906 5.029 -9.369 1.00 88.75 99 THR A CA 1
ATOM 764 C C . THR A 1 99 ? -2.787 4.940 -10.614 1.00 88.75 99 THR A C 1
ATOM 766 O O . THR A 1 99 ? -3.452 5.909 -10.972 1.00 88.75 99 THR A O 1
ATOM 769 N N . CYS A 1 100 ? -2.838 3.773 -11.257 1.00 90.44 100 CYS A N 1
ATOM 770 C CA . CYS A 1 100 ? -3.721 3.537 -12.403 1.00 90.44 100 CYS A CA 1
ATOM 771 C C . CYS A 1 100 ? -5.111 3.075 -11.960 1.00 90.44 100 CYS A C 1
ATOM 773 O O . CYS A 1 100 ? -6.135 3.614 -12.380 1.00 90.44 100 CYS A O 1
ATOM 775 N N . HIS A 1 101 ? -5.134 2.078 -11.077 1.00 92.00 101 HIS A N 1
ATOM 776 C CA . HIS A 1 101 ? -6.344 1.502 -10.517 1.00 92.00 101 HIS A CA 1
ATOM 777 C C . HIS A 1 101 ? -6.152 1.361 -9.016 1.00 92.00 101 HIS A C 1
ATOM 779 O O . HIS A 1 101 ? -5.160 0.803 -8.558 1.00 92.00 101 HIS A O 1
ATOM 785 N N . PHE A 1 102 ? -7.094 1.880 -8.240 1.00 95.12 102 PHE A N 1
ATOM 786 C CA . PHE A 1 102 ? -7.138 1.639 -6.805 1.00 95.12 102 PHE A CA 1
ATOM 787 C C . PHE A 1 102 ? -8.576 1.760 -6.342 1.00 95.12 102 PHE A C 1
ATOM 789 O O . PHE A 1 102 ? -9.100 2.859 -6.170 1.00 95.12 102 PHE A O 1
ATOM 796 N N . HIS A 1 103 ? -9.254 0.625 -6.245 1.00 95.94 103 HIS A N 1
ATOM 797 C CA . HIS A 1 103 ? -10.661 0.606 -5.886 1.00 95.94 103 HIS A CA 1
ATOM 798 C C . HIS A 1 103 ? -11.035 -0.666 -5.143 1.00 95.94 103 HIS A C 1
ATOM 800 O O . HIS A 1 103 ? -10.353 -1.690 -5.197 1.00 95.94 103 HIS A O 1
ATOM 806 N N . ARG A 1 104 ? -12.153 -0.574 -4.433 1.00 96.25 104 ARG A N 1
ATOM 807 C CA . ARG A 1 104 ? -12.752 -1.684 -3.712 1.00 96.25 104 ARG A CA 1
ATOM 808 C C . ARG A 1 104 ? -13.576 -2.537 -4.669 1.00 96.25 104 ARG A C 1
ATOM 810 O O . ARG A 1 104 ? -14.393 -2.005 -5.414 1.00 96.25 104 ARG A O 1
ATOM 817 N N . ASP A 1 105 ? -13.428 -3.848 -4.544 1.00 95.88 105 ASP A N 1
ATOM 818 C CA . ASP A 1 105 ? -14.301 -4.847 -5.148 1.00 95.88 105 ASP A CA 1
ATOM 819 C C . ASP A 1 105 ? -14.683 -5.903 -4.098 1.00 95.88 105 ASP A C 1
ATOM 821 O O . ASP A 1 105 ? -13.909 -6.807 -3.777 1.00 95.88 105 ASP A O 1
ATOM 825 N N . GLY A 1 106 ? -15.874 -5.751 -3.512 1.00 94.19 106 GLY A N 1
ATOM 826 C CA . GLY A 1 106 ? -16.346 -6.598 -2.414 1.00 94.19 106 GLY A CA 1
ATOM 827 C C . GLY A 1 106 ? -15.502 -6.448 -1.143 1.00 94.19 106 GLY A C 1
ATOM 828 O O . GLY A 1 106 ? -15.504 -5.389 -0.502 1.00 94.19 106 GLY A O 1
ATOM 829 N N . ASP A 1 107 ? -14.828 -7.530 -0.764 1.00 93.81 107 ASP A N 1
ATOM 830 C CA . ASP A 1 107 ? -13.860 -7.648 0.333 1.00 93.81 107 ASP A CA 1
ATOM 831 C C . ASP A 1 107 ? -12.400 -7.551 -0.146 1.00 93.81 107 ASP A C 1
ATOM 833 O O . ASP A 1 107 ? -11.470 -7.718 0.640 1.00 93.81 107 ASP A O 1
ATOM 837 N N . ALA A 1 108 ? -12.185 -7.256 -1.428 1.00 95.00 108 ALA A N 1
ATOM 838 C CA . ALA A 1 108 ? -10.869 -7.109 -2.018 1.00 95.00 108 ALA A CA 1
ATOM 839 C C . ALA A 1 108 ? -10.600 -5.679 -2.493 1.00 95.00 108 ALA A C 1
ATOM 841 O O . ALA A 1 108 ? -11.504 -4.868 -2.712 1.00 95.00 108 ALA A O 1
ATOM 842 N N . ILE A 1 109 ? -9.319 -5.393 -2.686 1.00 95.69 109 ILE A N 1
ATOM 843 C CA . ILE A 1 109 ? -8.820 -4.220 -3.393 1.00 95.69 109 ILE A CA 1
ATOM 844 C C . ILE A 1 109 ? -8.274 -4.675 -4.732 1.00 95.69 109 ILE A C 1
ATOM 846 O O . ILE A 1 109 ? -7.523 -5.650 -4.795 1.00 95.69 109 ILE A O 1
ATOM 850 N N . ILE A 1 110 ? -8.619 -3.929 -5.774 1.00 96.12 110 ILE A N 1
ATOM 851 C CA . ILE A 1 110 ? -7.956 -3.986 -7.069 1.00 96.12 110 ILE A CA 1
ATOM 852 C C . ILE A 1 110 ? -6.977 -2.823 -7.145 1.00 96.12 110 ILE A C 1
ATOM 854 O O . ILE A 1 110 ? -7.384 -1.660 -7.053 1.00 96.12 110 ILE A O 1
ATOM 858 N N . ALA A 1 111 ? -5.695 -3.151 -7.277 1.00 92.88 111 ALA A N 1
ATOM 859 C CA . ALA A 1 111 ? -4.605 -2.192 -7.276 1.00 92.88 111 ALA A CA 1
ATOM 860 C C . ALA A 1 111 ? -3.691 -2.398 -8.491 1.00 92.88 111 ALA A C 1
ATOM 862 O O . ALA A 1 111 ? -3.157 -3.485 -8.694 1.00 92.88 111 ALA A O 1
ATOM 863 N N . GLY A 1 112 ? -3.479 -1.338 -9.264 1.00 90.75 112 GLY A N 1
ATOM 864 C CA . GLY A 1 112 ? -2.580 -1.294 -10.411 1.00 90.75 112 GLY A CA 1
ATOM 865 C C . GLY A 1 112 ? -1.837 0.038 -10.430 1.00 90.75 112 GLY A C 1
ATOM 866 O O . GLY A 1 112 ? -2.438 1.098 -10.224 1.00 90.75 112 GLY A O 1
ATOM 867 N N . PHE A 1 113 ? -0.530 -0.004 -10.668 1.00 87.50 113 PHE A N 1
ATOM 868 C CA . PHE A 1 113 ? 0.358 1.153 -10.540 1.00 87.50 113 PHE A CA 1
ATOM 869 C C . PHE A 1 113 ? 1.175 1.345 -11.812 1.00 87.50 113 PHE A C 1
ATOM 871 O O . PHE A 1 113 ? 1.463 0.385 -12.522 1.00 87.50 113 PHE A O 1
ATOM 878 N N . LEU A 1 114 ? 1.542 2.585 -12.117 1.00 85.19 114 LEU A N 1
ATOM 879 C CA . LEU A 1 114 ? 2.370 2.896 -13.275 1.00 85.19 114 LEU A CA 1
ATOM 880 C C . LEU A 1 114 ? 3.783 2.336 -13.061 1.00 85.19 114 LEU A C 1
ATOM 882 O O . LEU A 1 114 ? 4.454 2.713 -12.103 1.00 85.19 114 LEU A O 1
ATOM 886 N N . GLU A 1 115 ? 4.245 1.459 -13.953 1.00 78.88 115 GLU A N 1
ATOM 887 C CA . GLU A 1 115 ? 5.599 0.891 -13.862 1.00 78.88 115 GLU A CA 1
ATOM 888 C C . GLU A 1 115 ? 6.624 1.836 -14.488 1.00 78.88 115 GLU A C 1
ATOM 890 O O . GLU A 1 115 ? 7.611 2.228 -13.865 1.00 78.88 115 GLU A O 1
ATOM 895 N N . THR A 1 116 ? 6.356 2.251 -15.727 1.00 77.06 116 THR A N 1
ATOM 896 C CA . THR A 1 116 ? 7.078 3.321 -16.422 1.00 77.06 116 THR A CA 1
ATOM 897 C C . THR A 1 116 ? 6.120 4.056 -17.363 1.00 77.06 116 THR A C 1
ATOM 899 O O . THR A 1 116 ? 5.126 3.467 -17.798 1.00 77.06 116 THR A O 1
ATOM 902 N N . PRO A 1 117 ? 6.412 5.310 -17.757 1.00 78.25 117 PRO A N 1
ATOM 903 C C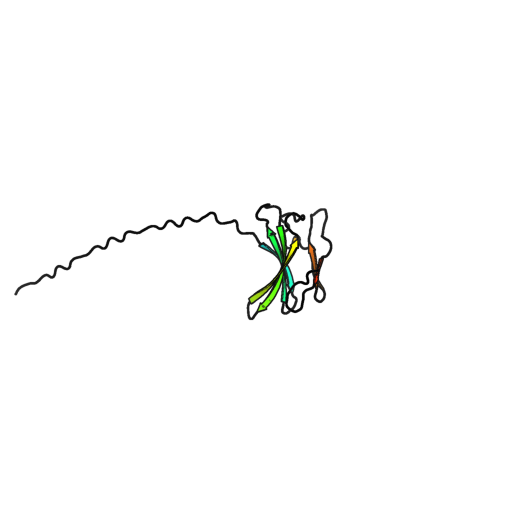A . PRO A 1 117 ? 5.570 6.033 -18.712 1.00 78.25 117 PRO A CA 1
ATOM 904 C C . PRO A 1 117 ? 5.383 5.319 -20.060 1.00 78.25 117 PRO A C 1
ATOM 906 O O . PRO A 1 117 ? 4.353 5.502 -20.702 1.00 78.25 117 PRO A O 1
ATOM 909 N N . SER A 1 118 ? 6.361 4.519 -20.502 1.00 81.62 118 SER A N 1
ATOM 910 C CA . SER A 1 118 ? 6.297 3.781 -21.770 1.00 81.62 118 SER A CA 1
ATOM 911 C C . SER A 1 118 ? 5.704 2.377 -21.639 1.00 81.62 118 SER A C 1
ATOM 913 O O . SER A 1 118 ? 5.045 1.927 -22.572 1.00 81.62 118 SER A O 1
ATOM 915 N N . ALA A 1 119 ? 5.923 1.681 -20.517 1.00 83.50 119 ALA A N 1
ATOM 916 C CA . ALA A 1 119 ? 5.335 0.360 -20.268 1.00 83.50 119 ALA A CA 1
ATOM 917 C C . ALA A 1 119 ? 3.860 0.447 -19.844 1.00 83.50 119 ALA A C 1
ATOM 919 O O . ALA A 1 119 ? 3.092 -0.476 -20.101 1.00 83.50 119 ALA A O 1
ATOM 920 N N . GLY A 1 120 ? 3.456 1.562 -19.230 1.00 85.69 120 GLY A N 1
ATOM 921 C CA . GLY A 1 120 ? 2.108 1.753 -18.716 1.00 85.69 120 GLY A CA 1
ATOM 922 C C . GLY A 1 120 ? 1.904 1.111 -17.343 1.00 85.69 120 GLY A C 1
ATOM 923 O O . GLY A 1 120 ? 2.811 1.077 -16.507 1.00 85.69 120 GLY A O 1
ATOM 924 N N . CYS A 1 121 ? 0.670 0.684 -17.088 1.00 87.81 121 CYS A N 1
ATOM 925 C CA . CYS A 1 121 ? 0.233 0.173 -15.794 1.00 87.81 121 CYS A CA 1
ATOM 926 C C . CYS A 1 121 ? 0.624 -1.292 -15.600 1.00 87.81 121 CYS A C 1
ATOM 928 O O . CYS A 1 121 ? 0.552 -2.094 -16.532 1.00 87.81 121 CYS A O 1
ATOM 930 N N . SER A 1 122 ? 0.971 -1.641 -14.365 1.00 85.69 122 SER A N 1
ATOM 931 C CA . SER A 1 122 ? 1.139 -3.022 -13.938 1.00 85.69 122 SER A CA 1
ATOM 932 C C . SER A 1 122 ? -0.171 -3.801 -14.112 1.00 85.69 122 SER A C 1
ATOM 934 O O . SER A 1 122 ? -1.250 -3.199 -14.076 1.00 85.69 122 SER A O 1
ATOM 936 N N . PRO A 1 123 ? -0.112 -5.141 -14.208 1.00 88.62 123 PRO A N 1
ATOM 937 C CA . PRO A 1 123 ? -1.293 -5.971 -14.018 1.00 88.62 123 PRO A CA 1
ATOM 938 C C . PRO A 1 123 ? -1.984 -5.660 -12.685 1.00 88.62 123 PRO A C 1
ATOM 940 O O . PRO A 1 123 ? -1.327 -5.279 -11.709 1.00 88.62 123 PRO A O 1
ATOM 943 N N . ASP A 1 124 ? -3.298 -5.866 -12.644 1.00 90.81 124 ASP A N 1
ATOM 944 C CA . ASP A 1 124 ? -4.087 -5.685 -11.432 1.00 90.81 124 ASP A CA 1
ATOM 945 C C . ASP A 1 124 ? -3.705 -6.725 -10.376 1.00 90.81 124 ASP A C 1
ATOM 947 O O . ASP A 1 124 ? -3.860 -7.937 -10.559 1.00 90.81 124 ASP A O 1
ATOM 951 N N . ALA A 1 125 ? -3.260 -6.240 -9.225 1.00 90.56 125 ALA A N 1
ATOM 952 C CA . ALA A 1 125 ? -3.187 -7.027 -8.014 1.00 90.56 125 ALA A CA 1
ATOM 953 C C . ALA A 1 125 ? -4.568 -7.034 -7.351 1.00 90.56 125 ALA A C 1
ATOM 955 O O . ALA A 1 125 ? -5.125 -5.980 -7.037 1.00 90.56 125 ALA A O 1
ATOM 956 N N . ARG A 1 126 ? -5.109 -8.231 -7.101 1.00 94.69 126 ARG A N 1
ATOM 957 C CA . ARG A 1 126 ? -6.293 -8.423 -6.256 1.00 94.69 126 ARG A CA 1
ATOM 958 C C . ARG A 1 126 ? -5.850 -8.845 -4.861 1.00 94.69 126 ARG A C 1
ATOM 960 O O . ARG A 1 126 ? -5.384 -9.966 -4.681 1.00 94.69 126 ARG A O 1
ATOM 967 N N . ILE A 1 127 ? -6.039 -7.974 -3.876 1.00 94.94 127 ILE A N 1
ATOM 968 C CA . ILE A 1 127 ? -5.667 -8.232 -2.481 1.00 94.94 127 ILE A CA 1
ATOM 969 C C . ILE A 1 127 ? -6.936 -8.366 -1.648 1.00 94.94 127 ILE A C 1
ATOM 971 O O . ILE A 1 127 ? -7.719 -7.423 -1.576 1.00 94.94 127 ILE A O 1
ATOM 975 N N . GLN A 1 128 ? -7.144 -9.521 -1.016 1.00 95.12 128 GLN A N 1
ATOM 976 C CA . GLN A 1 128 ? -8.276 -9.725 -0.108 1.00 95.12 128 GLN A CA 1
ATOM 977 C C . GLN A 1 128 ? -7.989 -9.137 1.276 1.00 95.12 128 GLN A C 1
ATOM 979 O O . GLN A 1 128 ? -6.875 -9.258 1.793 1.00 95.12 128 GLN A O 1
ATOM 984 N N . LEU A 1 129 ? -9.015 -8.541 1.878 1.00 94.12 129 LEU A N 1
ATOM 985 C CA . LEU A 1 129 ? -9.009 -8.046 3.246 1.00 94.12 129 LEU A CA 1
ATOM 986 C C . LEU A 1 129 ? -9.884 -8.954 4.111 1.00 94.12 129 LEU A C 1
ATOM 988 O O . LEU A 1 129 ? -11.083 -9.097 3.870 1.00 94.12 129 LEU A O 1
ATOM 992 N N . HIS A 1 130 ? -9.302 -9.541 5.150 1.00 92.94 130 HIS A N 1
ATOM 993 C CA . HIS A 1 130 ? -10.067 -10.282 6.139 1.00 92.94 130 HIS A CA 1
ATOM 994 C C . HIS A 1 130 ? -10.904 -9.309 7.003 1.00 92.94 130 HIS A C 1
ATOM 996 O O . HIS A 1 130 ? -10.484 -8.171 7.233 1.00 92.94 130 HIS A O 1
ATOM 1002 N N . PRO A 1 131 ? -12.090 -9.707 7.509 1.00 89.06 131 PRO A N 1
ATOM 1003 C CA . PRO A 1 131 ? -12.944 -8.832 8.324 1.00 89.06 131 PRO A CA 1
ATOM 1004 C C . PRO A 1 131 ? -12.313 -8.262 9.605 1.00 89.06 131 PRO A C 1
ATOM 1006 O O . PRO A 1 131 ? -12.843 -7.304 10.171 1.00 89.06 131 PRO A O 1
ATOM 1009 N N . ASP A 1 132 ? -11.213 -8.840 10.082 1.00 90.38 132 ASP A N 1
ATOM 1010 C CA . ASP A 1 132 ? -10.440 -8.331 11.219 1.00 90.38 132 ASP A CA 1
ATOM 1011 C C . ASP A 1 132 ? -9.533 -7.141 10.850 1.00 90.38 132 ASP A C 1
ATOM 1013 O O . ASP A 1 132 ? -9.068 -6.436 11.742 1.00 90.38 132 ASP A O 1
ATOM 1017 N N . GLY A 1 133 ? -9.364 -6.859 9.554 1.00 90.75 133 GLY A N 1
ATOM 1018 C CA . GLY A 1 133 ? -8.532 -5.785 9.026 1.00 90.75 133 GLY A CA 1
ATOM 1019 C C . GLY A 1 133 ? -7.181 -6.244 8.480 1.00 90.75 133 GLY A C 1
ATOM 1020 O O . GLY A 1 133 ? -6.439 -5.394 7.991 1.00 90.75 133 GLY A O 1
ATOM 1021 N N . HIS A 1 134 ? -6.852 -7.536 8.516 1.00 94.44 134 HIS A N 1
ATOM 1022 C CA . HIS A 1 134 ? -5.587 -8.050 7.987 1.00 94.44 134 HIS A CA 1
ATOM 1023 C C . HIS A 1 134 ? -5.672 -8.411 6.501 1.00 94.44 134 HIS A C 1
ATOM 1025 O O . HIS A 1 134 ? -6.702 -8.877 6.007 1.00 94.44 134 HIS A O 1
ATOM 1031 N N . PHE A 1 135 ? -4.576 -8.215 5.770 1.00 95.12 135 PHE A N 1
ATOM 1032 C CA . PHE A 1 135 ? -4.488 -8.652 4.380 1.00 95.12 135 PHE A CA 1
ATOM 1033 C C . PHE A 1 135 ? -4.300 -10.169 4.317 1.00 95.12 135 PHE A C 1
ATOM 1035 O O . PHE A 1 135 ? -3.475 -10.739 5.034 1.00 95.12 135 PHE A O 1
ATOM 1042 N N . VAL A 1 136 ? -5.023 -10.834 3.415 1.00 93.19 136 VAL A N 1
ATOM 1043 C CA . VAL A 1 136 ? -4.823 -12.265 3.157 1.00 93.19 136 VAL A CA 1
ATOM 1044 C C . VAL A 1 136 ? -3.525 -12.451 2.369 1.00 93.19 136 VAL A C 1
ATOM 1046 O O . VAL A 1 136 ? -3.339 -11.845 1.313 1.00 93.19 136 VAL A O 1
ATOM 1049 N N . ARG A 1 137 ? -2.623 -13.292 2.885 1.00 85.88 137 ARG A N 1
ATOM 1050 C CA . ARG A 1 137 ? -1.323 -13.615 2.277 1.00 85.88 137 ARG A CA 1
ATOM 1051 C C . ARG A 1 137 ? -1.382 -15.051 1.747 1.00 85.88 137 ARG A C 1
ATOM 1053 O O . ARG A 1 137 ? -1.788 -15.939 2.495 1.00 85.88 137 ARG A O 1
ATOM 1060 N N . TYR A 1 138 ? -1.023 -15.250 0.479 1.00 63.09 138 TYR A N 1
ATOM 1061 C CA . TYR A 1 138 ? -1.000 -16.556 -0.196 1.00 63.09 138 TYR A CA 1
ATOM 1062 C C . TYR A 1 138 ? 0.421 -17.096 -0.316 1.00 63.09 138 TYR A C 1
ATOM 1064 O O . TYR A 1 138 ? 1.340 -16.263 -0.489 1.00 63.09 138 TYR A O 1
#

Sequence (138 aa):
MRAMAFRRCVIVVSSVLLSLAAIAGPAAAAVQVQQIAEVDFGPSKITAEAAQSTYDDTAASLYLVSYRKAAQHWEEQDRLRLRSEGDWFWYPLTSPQGTCHFHRDGDAIIAGFLETPSAGCSPDARIQLHPDGHFVRY

Radius of gyration: 28.5 Å; chains: 1; bounding box: 46×74×94 Å

pLDDT: mean 79.25, std 16.99, range [35.81, 97.69]

Secondary structure (DSSP, 8-state):
------------------------PPPPPPPPEEEEEEEE-SSEEEEEEEEE-SS-TT-EEEEEEEEEEETTEEEEEEEEEEE-TTS---TT--SGGGEEEEEEETTEEEEEEEEETTTEEPPPEEEEB-TTSPBP--

Foldseek 3Di:
DDDDDDDDDDDDDDDDPPDDPPPPDPDQPDWDKAWQDKEDPDQKIKTWIWTADSVDNQWTWIKIWMWGDDPDDTDTDDIDTPDDTPPADGPPLRHNVQWPAFYDDPQWTWTWGQRDPVVGIDHTDIWGADPSRYIDDD